Protein AF-A0AAN4ZD24-F1 (afdb_monomer)

Nearest PDB structures (foldseek):
  6w1s-assembly1_H  TM=2.393E-01  e=5.573E+00  Mus musculus

Structure (mmCIF, N/CA/C/O backbone):
data_AF-A0AAN4ZD24-F1
#
_entry.id   AF-A0AAN4ZD24-F1
#
loop_
_atom_site.group_PDB
_atom_site.id
_atom_site.type_symbol
_atom_site.label_atom_id
_atom_site.label_alt_id
_atom_site.label_comp_id
_atom_site.label_asym_id
_atom_site.label_entity_id
_atom_site.label_seq_id
_atom_site.pdbx_PDB_ins_code
_atom_site.Cartn_x
_atom_site.Cartn_y
_atom_site.Cartn_z
_atom_site.occupancy
_atom_site.B_iso_or_equiv
_atom_site.auth_seq_id
_atom_site.auth_comp_id
_atom_site.auth_asym_id
_atom_site.auth_atom_id
_atom_site.pdbx_PDB_model_num
ATOM 1 N N . SER A 1 1 ? 19.370 11.010 10.872 1.00 46.75 1 SER A N 1
ATOM 2 C CA . SER A 1 1 ? 18.017 10.444 10.997 1.00 46.75 1 SER A CA 1
ATOM 3 C C . SER A 1 1 ? 17.601 9.872 9.664 1.00 46.75 1 SER A C 1
ATOM 5 O O . SER A 1 1 ? 17.473 10.634 8.709 1.00 46.75 1 SER A O 1
ATOM 7 N N . GLU A 1 2 ? 17.474 8.552 9.569 1.00 59.28 2 GLU A N 1
ATOM 8 C CA . GLU A 1 2 ? 16.889 7.906 8.393 1.00 59.28 2 GLU A CA 1
ATOM 9 C C . GLU A 1 2 ? 15.412 8.309 8.321 1.00 59.28 2 GLU A C 1
ATOM 11 O O . GLU A 1 2 ? 14.664 8.148 9.284 1.00 59.28 2 GLU A O 1
ATOM 16 N N . ARG A 1 3 ? 15.008 8.942 7.217 1.00 69.81 3 ARG A N 1
ATOM 17 C CA . ARG A 1 3 ? 13.616 9.340 6.996 1.00 69.81 3 ARG A CA 1
ATOM 18 C C . ARG A 1 3 ? 12.841 8.095 6.565 1.00 69.81 3 ARG A C 1
ATOM 20 O O . ARG A 1 3 ? 12.833 7.787 5.379 1.00 69.81 3 ARG A O 1
ATOM 27 N N . HIS A 1 4 ? 12.222 7.382 7.504 1.00 74.06 4 HIS A N 1
ATOM 28 C CA . HIS A 1 4 ? 11.240 6.346 7.179 1.00 74.06 4 HIS A CA 1
ATOM 29 C C . HIS A 1 4 ? 9.826 6.876 7.428 1.00 74.06 4 HIS A C 1
ATOM 31 O O . HIS A 1 4 ? 9.599 7.695 8.320 1.00 74.06 4 HIS A O 1
ATOM 37 N N . MET A 1 5 ? 8.878 6.424 6.611 1.00 82.06 5 MET A N 1
ATOM 38 C CA . MET A 1 5 ? 7.463 6.672 6.858 1.00 82.06 5 MET A CA 1
ATOM 39 C C . MET A 1 5 ? 6.9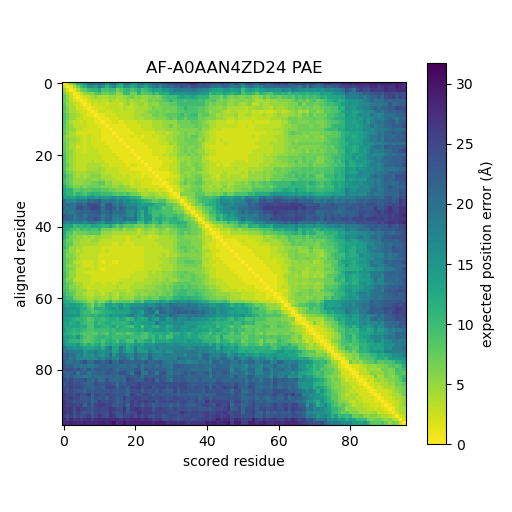64 5.614 7.847 1.00 82.06 5 MET A C 1
ATOM 41 O O . MET A 1 5 ? 7.157 4.427 7.568 1.00 82.06 5 MET A O 1
ATOM 45 N N . PRO A 1 6 ? 6.359 6.007 8.981 1.00 84.69 6 PRO A N 1
ATOM 46 C CA . PRO A 1 6 ? 5.804 5.043 9.911 1.00 84.69 6 PRO A CA 1
ATOM 47 C C . PRO A 1 6 ? 4.606 4.319 9.286 1.00 84.69 6 PRO A C 1
ATOM 49 O O . PRO A 1 6 ? 3.834 4.902 8.520 1.00 84.69 6 PRO A O 1
ATOM 52 N N . SER A 1 7 ? 4.448 3.042 9.612 1.00 84.44 7 SER A N 1
ATOM 53 C CA . SER A 1 7 ? 3.246 2.272 9.301 1.00 84.44 7 SER A CA 1
ATOM 54 C C . SER A 1 7 ? 2.030 2.814 10.068 1.00 84.44 7 SER A C 1
ATOM 56 O O . SER A 1 7 ? 2.166 3.438 11.119 1.00 84.44 7 SER A O 1
ATOM 58 N N . ILE A 1 8 ? 0.824 2.529 9.561 1.00 85.00 8 ILE A N 1
ATOM 59 C CA . ILE A 1 8 ? -0.459 2.847 10.224 1.00 85.00 8 ILE A CA 1
ATOM 60 C C . ILE A 1 8 ? -0.487 2.272 11.647 1.00 85.00 8 ILE A C 1
ATOM 62 O O . ILE A 1 8 ? -1.054 2.865 12.564 1.00 85.00 8 ILE A O 1
ATOM 66 N N . PHE A 1 9 ? 0.161 1.121 11.821 1.00 85.88 9 PHE A N 1
ATOM 67 C CA . PHE A 1 9 ? 0.292 0.438 13.093 1.00 85.88 9 PHE A CA 1
ATOM 68 C C . PHE A 1 9 ? 1.764 0.300 13.478 1.00 85.88 9 PHE A C 1
ATOM 70 O O . PHE A 1 9 ? 2.543 -0.215 12.666 1.00 85.88 9 PHE A O 1
ATOM 77 N N . PRO A 1 10 ? 2.151 0.703 14.702 1.00 87.62 10 PRO A N 1
ATOM 78 C CA . PRO A 1 10 ? 3.537 0.634 15.154 1.00 87.62 10 PRO A CA 1
ATOM 79 C C . PRO A 1 10 ? 4.071 -0.805 15.195 1.00 87.62 10 PRO A C 1
ATOM 81 O O . PRO A 1 10 ? 5.250 -1.022 14.937 1.00 87.62 10 PRO A O 1
ATOM 84 N N . GLU A 1 11 ? 3.217 -1.805 15.436 1.00 87.69 11 GLU A N 1
ATOM 85 C CA . GLU A 1 11 ? 3.603 -3.221 15.405 1.00 87.69 11 GLU A CA 1
ATOM 86 C C . GLU A 1 11 ? 4.049 -3.713 14.017 1.00 87.69 11 GLU A C 1
ATOM 88 O O . GLU A 1 11 ? 4.872 -4.621 13.923 1.00 87.69 11 GLU A O 1
ATOM 93 N N . CYS A 1 12 ? 3.560 -3.092 12.939 1.00 90.94 12 CYS A N 1
ATOM 94 C CA . CYS A 1 12 ? 3.919 -3.458 11.567 1.00 90.94 12 CYS A CA 1
ATOM 95 C C . CYS A 1 12 ? 5.041 -2.576 10.998 1.00 90.94 12 CYS A C 1
ATOM 97 O O . CYS A 1 12 ? 5.422 -2.742 9.840 1.00 90.94 12 CYS A O 1
ATOM 99 N N . ASP A 1 13 ? 5.562 -1.621 11.773 1.00 90.88 13 ASP A N 1
ATOM 100 C CA . ASP A 1 13 ? 6.501 -0.615 11.275 1.00 90.88 13 ASP A CA 1
ATOM 101 C C . ASP A 1 13 ? 7.855 -1.219 10.889 1.00 90.88 13 ASP A C 1
ATOM 103 O O . ASP A 1 13 ? 8.392 -0.954 9.814 1.00 90.88 13 ASP A O 1
ATOM 107 N N . GLN A 1 14 ? 8.363 -2.142 11.706 1.00 90.50 14 GLN A N 1
ATOM 108 C CA . GLN A 1 14 ? 9.598 -2.860 11.397 1.00 90.50 14 GLN A CA 1
ATOM 109 C C . GLN A 1 14 ? 9.455 -3.732 10.137 1.00 90.50 14 GLN A C 1
ATOM 111 O O . GLN A 1 14 ? 10.367 -3.784 9.311 1.00 90.50 14 GLN A O 1
ATOM 116 N N . LEU A 1 15 ? 8.299 -4.382 9.954 1.00 90.75 15 LEU A N 1
ATOM 117 C CA . LEU A 1 15 ? 8.001 -5.177 8.757 1.00 90.75 15 LEU A CA 1
ATOM 118 C C . LEU A 1 15 ? 7.940 -4.290 7.508 1.00 90.75 15 LEU A C 1
ATOM 120 O O . LEU A 1 15 ? 8.521 -4.638 6.478 1.00 90.75 15 LEU A O 1
ATOM 124 N N . LYS A 1 16 ? 7.312 -3.113 7.626 1.00 90.44 16 LYS A N 1
ATOM 125 C CA . LYS A 1 16 ? 7.259 -2.106 6.563 1.00 90.44 16 LYS A CA 1
ATOM 126 C C . LYS A 1 16 ? 8.655 -1.678 6.126 1.00 90.44 16 LYS A C 1
ATOM 128 O O . LYS 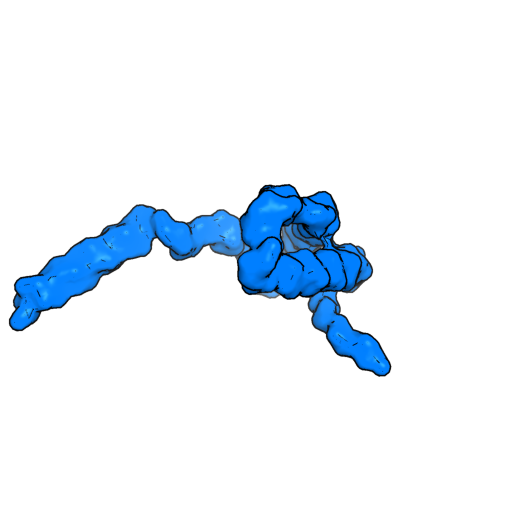A 1 16 ? 8.935 -1.667 4.935 1.00 90.44 16 LYS A O 1
ATOM 133 N N . GLN A 1 17 ? 9.537 -1.354 7.070 1.00 90.31 17 GLN A N 1
ATOM 134 C CA . GLN A 1 17 ? 10.895 -0.898 6.756 1.00 90.31 17 GLN A CA 1
ATOM 135 C C . GLN A 1 17 ? 11.693 -1.952 5.976 1.00 90.31 17 GLN A C 1
ATOM 137 O O . GLN A 1 17 ? 12.380 -1.625 5.006 1.00 90.31 17 GLN A O 1
ATOM 142 N N . ILE A 1 18 ? 11.581 -3.225 6.372 1.00 90.44 18 ILE A N 1
ATOM 143 C CA . ILE A 1 18 ? 12.254 -4.339 5.691 1.00 90.44 18 ILE A CA 1
ATOM 144 C C . ILE A 1 18 ? 11.704 -4.508 4.268 1.00 90.44 18 ILE A C 1
ATOM 146 O O . ILE A 1 18 ? 12.479 -4.647 3.317 1.00 90.44 18 ILE A O 1
ATOM 150 N N . TYR A 1 19 ? 10.378 -4.461 4.116 1.00 91.31 19 TYR A N 1
ATOM 151 C CA . TYR A 1 19 ? 9.724 -4.554 2.816 1.00 91.31 19 TYR A CA 1
ATOM 152 C C . TYR A 1 19 ? 10.081 -3.374 1.897 1.00 91.31 19 TYR 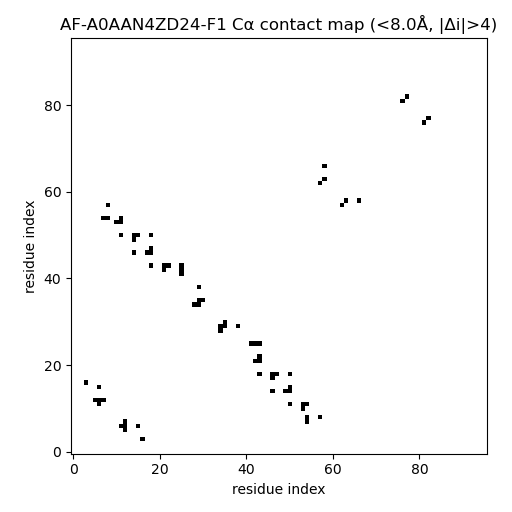A C 1
ATOM 154 O O . TYR A 1 19 ? 10.526 -3.602 0.774 1.00 91.31 19 TYR A O 1
ATOM 162 N N . ASP A 1 20 ? 9.964 -2.131 2.372 1.00 90.06 20 ASP A N 1
ATOM 163 C CA . ASP A 1 20 ? 10.220 -0.913 1.590 1.00 90.06 20 ASP A CA 1
ATOM 164 C C . ASP A 1 20 ? 11.670 -0.863 1.082 1.00 90.06 20 ASP A C 1
ATOM 166 O O . ASP A 1 20 ? 11.925 -0.463 -0.061 1.00 90.06 20 ASP A O 1
ATOM 170 N N . LYS A 1 21 ? 12.631 -1.316 1.901 1.00 90.38 21 LYS A N 1
ATOM 171 C CA . LYS A 1 21 ? 14.036 -1.432 1.495 1.00 90.38 21 LYS A CA 1
ATOM 172 C C . LYS A 1 21 ? 14.205 -2.436 0.354 1.00 90.38 21 LYS A C 1
ATOM 174 O O . LYS A 1 21 ? 14.804 -2.099 -0.666 1.00 90.38 21 LYS A O 1
ATOM 179 N N . CYS A 1 22 ? 13.633 -3.633 0.499 1.00 90.12 22 CYS A N 1
ATOM 180 C CA . CYS A 1 22 ? 13.660 -4.657 -0.547 1.00 90.12 22 CYS A CA 1
ATOM 181 C C . CYS A 1 22 ? 13.002 -4.149 -1.838 1.00 90.12 22 CYS A C 1
ATOM 183 O O . CYS A 1 22 ? 13.575 -4.263 -2.922 1.00 90.12 22 CYS A O 1
ATOM 185 N N . PHE A 1 23 ? 11.824 -3.532 -1.717 1.00 89.44 23 PHE A N 1
ATOM 186 C CA . PHE A 1 23 ? 11.060 -3.019 -2.845 1.00 89.44 23 PHE A CA 1
ATOM 187 C C . PHE A 1 23 ? 11.812 -1.916 -3.587 1.00 89.44 23 PHE A C 1
ATOM 189 O O . PHE A 1 23 ? 11.858 -1.942 -4.810 1.00 89.44 23 PHE A O 1
ATOM 196 N N . THR A 1 24 ? 12.444 -0.976 -2.882 1.00 87.69 24 THR A N 1
ATOM 197 C CA . THR A 1 24 ? 13.188 0.122 -3.518 1.00 87.69 24 THR A CA 1
ATOM 198 C C . THR A 1 24 ? 14.354 -0.408 -4.355 1.00 87.69 24 THR A C 1
ATOM 200 O O . THR A 1 24 ? 14.539 0.012 -5.498 1.00 87.69 24 THR A O 1
ATOM 203 N N . GLU A 1 25 ? 15.114 -1.369 -3.822 1.00 86.69 25 GLU A N 1
ATOM 204 C CA . GLU A 1 25 ? 16.224 -2.002 -4.542 1.00 86.69 25 GLU A CA 1
ATOM 205 C C 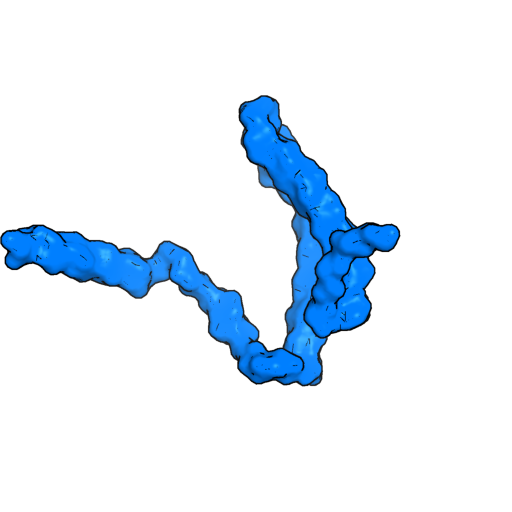. GLU A 1 25 ? 15.743 -2.846 -5.730 1.00 86.69 25 GLU A C 1
ATOM 207 O O . GLU A 1 25 ? 16.341 -2.809 -6.809 1.00 86.69 25 GLU A O 1
ATOM 212 N N . PHE A 1 26 ? 14.659 -3.605 -5.547 1.00 85.56 26 PHE A N 1
ATOM 213 C CA . PHE A 1 26 ? 14.046 -4.399 -6.609 1.00 85.56 26 PHE A CA 1
ATOM 214 C C . PHE A 1 26 ? 13.491 -3.510 -7.722 1.00 85.56 26 PHE A C 1
ATOM 216 O O . PHE A 1 26 ? 13.788 -3.729 -8.896 1.00 85.56 26 PHE A O 1
ATOM 223 N N . PHE A 1 27 ? 12.733 -2.477 -7.360 1.00 84.81 27 PHE A N 1
ATOM 224 C CA . PHE A 1 27 ? 12.077 -1.582 -8.300 1.00 84.81 27 PHE A CA 1
ATOM 225 C C . PHE A 1 27 ? 13.106 -0.873 -9.174 1.00 84.81 27 PHE A C 1
ATOM 227 O O . PHE A 1 27 ? 12.970 -0.908 -10.390 1.00 84.81 27 PHE A O 1
ATOM 234 N N . GLN A 1 28 ? 14.192 -0.341 -8.598 1.00 84.38 28 GLN A N 1
ATOM 235 C CA . GLN A 1 28 ? 15.285 0.274 -9.365 1.00 84.38 28 GLN A CA 1
ATOM 236 C C . GLN A 1 28 ? 15.873 -0.667 -10.428 1.00 84.38 28 GLN A C 1
ATOM 238 O O . GLN A 1 28 ? 16.118 -0.248 -11.560 1.00 84.38 28 GLN A O 1
ATOM 243 N N . LYS A 1 29 ? 16.069 -1.946 -10.086 1.00 80.50 29 LYS A N 1
ATOM 244 C CA . LYS A 1 29 ? 16.567 -2.966 -11.023 1.00 80.50 29 LYS A CA 1
ATOM 245 C C . LYS A 1 29 ? 15.521 -3.339 -12.071 1.00 80.50 29 LYS A C 1
ATOM 247 O O . LYS A 1 29 ? 15.880 -3.584 -13.217 1.00 80.50 29 LYS A O 1
ATOM 252 N N . TYR A 1 30 ? 14.244 -3.344 -11.701 1.00 79.44 30 TYR A N 1
ATOM 253 C CA . TYR A 1 30 ? 13.136 -3.674 -12.593 1.00 79.44 30 TYR A CA 1
ATOM 254 C C . TYR A 1 30 ? 12.931 -2.632 -13.708 1.00 79.44 30 TYR A C 1
ATOM 256 O O . TYR A 1 30 ? 12.703 -3.003 -14.859 1.00 79.44 30 TYR A O 1
ATOM 264 N N . ILE A 1 31 ? 13.054 -1.331 -13.407 1.00 80.38 31 ILE A N 1
ATOM 265 C CA . ILE A 1 31 ? 12.933 -0.259 -14.423 1.00 80.38 31 ILE A CA 1
ATOM 266 C C . ILE A 1 31 ? 14.185 -0.124 -15.298 1.00 80.38 31 ILE A C 1
ATOM 268 O O . ILE A 1 31 ? 14.124 0.504 -16.358 1.00 80.38 31 ILE A O 1
ATOM 272 N N . ALA A 1 32 ? 15.319 -0.692 -14.877 1.00 80.56 32 ALA A N 1
ATOM 273 C CA . ALA A 1 32 ? 16.552 -0.615 -15.640 1.00 80.56 32 ALA A CA 1
ATOM 274 C C . ALA A 1 32 ? 16.405 -1.367 -16.982 1.00 80.56 32 ALA A C 1
ATOM 276 O O . ALA A 1 32 ? 16.009 -2.537 -17.005 1.00 80.56 32 ALA A O 1
ATOM 277 N N . PRO A 1 33 ? 16.766 -0.740 -18.118 1.00 67.94 33 PRO A N 1
ATOM 278 C CA . PRO A 1 33 ? 16.522 -1.288 -19.458 1.00 67.94 33 PRO A CA 1
ATOM 279 C C . PRO A 1 33 ? 17.214 -2.638 -19.714 1.00 67.94 33 PRO A C 1
ATOM 281 O O . PRO A 1 33 ? 16.778 -3.396 -20.576 1.00 67.94 33 PRO A O 1
ATOM 284 N N . ASN A 1 34 ? 18.244 -2.969 -18.932 1.00 65.00 34 ASN A N 1
ATOM 285 C CA . ASN A 1 34 ? 19.097 -4.142 -19.128 1.00 65.00 34 ASN A CA 1
ATOM 286 C C . ASN A 1 34 ? 18.578 -5.414 -18.425 1.00 65.00 34 ASN A C 1
ATOM 288 O O . ASN A 1 34 ? 19.142 -6.485 -18.627 1.00 65.00 34 ASN A O 1
ATOM 292 N N . PHE A 1 35 ? 17.538 -5.320 -17.584 1.00 59.94 35 PHE A N 1
ATOM 293 C CA . PHE A 1 35 ? 17.191 -6.372 -16.609 1.00 59.94 35 PHE A CA 1
ATOM 294 C C . PHE A 1 35 ? 15.764 -6.933 -16.730 1.00 59.94 35 PHE A C 1
ATOM 296 O O . PHE A 1 35 ? 15.341 -7.732 -15.893 1.00 59.94 35 PHE A O 1
ATOM 303 N N . ARG A 1 36 ? 15.042 -6.599 -17.810 1.00 58.19 36 ARG A N 1
ATOM 304 C CA . ARG A 1 36 ? 13.622 -6.957 -18.019 1.00 58.19 36 ARG A CA 1
ATOM 305 C C . ARG A 1 36 ? 13.285 -8.458 -18.003 1.00 58.19 36 ARG A C 1
ATOM 307 O O . ARG A 1 36 ? 12.110 -8.790 -17.896 1.00 58.19 36 ARG A O 1
ATOM 314 N N . HIS A 1 37 ? 14.260 -9.363 -18.109 1.00 56.81 37 HIS A N 1
ATOM 315 C CA . HIS A 1 37 ? 14.001 -10.808 -18.223 1.00 56.81 37 HIS A CA 1
ATOM 316 C C . HIS A 1 37 ? 14.505 -11.660 -17.047 1.00 56.81 37 HIS A C 1
ATOM 318 O O . HIS A 1 37 ? 14.084 -12.806 -16.928 1.00 56.81 37 HIS A O 1
ATOM 324 N N . GLN A 1 38 ? 15.368 -11.137 -16.165 1.00 54.84 38 GLN A N 1
ATOM 325 C CA . GLN A 1 38 ? 15.951 -11.930 -15.064 1.00 54.84 38 GLN A CA 1
ATOM 326 C C . GLN A 1 38 ? 15.151 -11.865 -13.754 1.00 54.84 38 GLN A C 1
ATOM 328 O O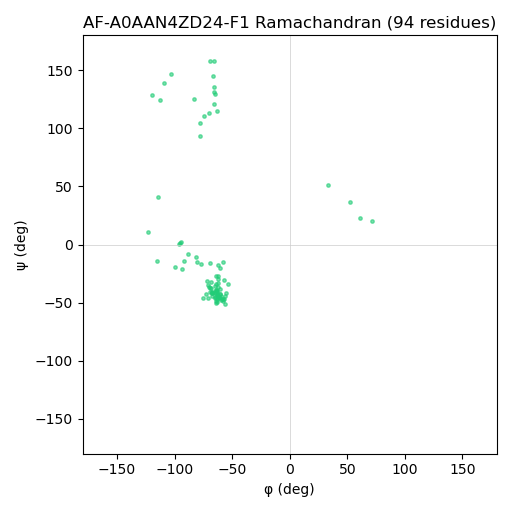 . GLN A 1 38 ? 15.347 -12.700 -12.878 1.00 54.84 38 GLN A O 1
ATOM 333 N N . TYR A 1 39 ? 14.219 -10.919 -13.630 1.00 56.59 39 TYR A N 1
ATOM 334 C CA . TYR A 1 39 ? 13.446 -10.668 -12.409 1.00 56.59 39 TYR A CA 1
ATOM 335 C C . TYR A 1 39 ? 11.948 -10.954 -12.584 1.00 56.59 39 TYR A C 1
ATOM 337 O O . TYR A 1 39 ? 11.104 -10.210 -12.094 1.00 56.59 39 TYR A O 1
ATOM 345 N N . ALA A 1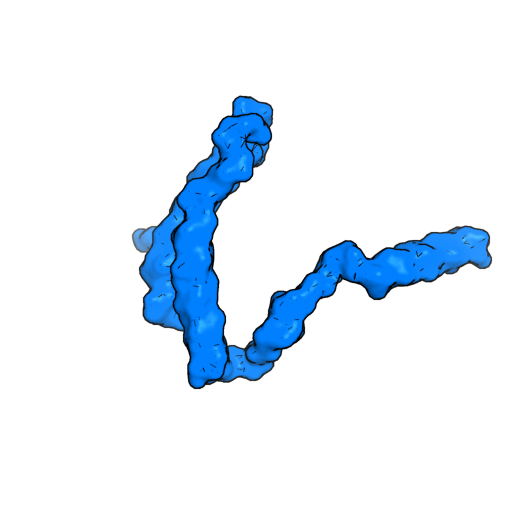 40 ? 11.605 -12.042 -13.282 1.00 59.00 40 ALA A N 1
ATOM 346 C CA . ALA A 1 40 ? 10.214 -12.498 -13.399 1.00 59.00 40 ALA A CA 1
ATOM 347 C C . ALA A 1 40 ? 9.592 -12.891 -12.042 1.00 59.00 40 ALA A C 1
ATOM 349 O O . ALA A 1 40 ? 8.374 -12.966 -11.926 1.00 59.00 40 ALA A O 1
ATOM 350 N N . VAL A 1 41 ? 10.425 -13.127 -11.022 1.00 69.25 41 VAL A N 1
ATOM 351 C CA . VAL A 1 41 ? 10.009 -13.496 -9.666 1.00 69.25 41 VAL A CA 1
ATOM 352 C C . VAL A 1 41 ? 10.354 -12.355 -8.715 1.00 69.25 41 VAL A C 1
ATOM 354 O O . VAL A 1 41 ? 11.510 -11.931 -8.646 1.00 69.25 41 VAL A O 1
ATOM 357 N N . ASN A 1 42 ? 9.352 -11.853 -7.994 1.00 76.12 42 ASN A N 1
ATOM 358 C CA . ASN A 1 42 ? 9.520 -10.791 -7.010 1.00 76.12 42 ASN A CA 1
ATOM 359 C C . ASN A 1 42 ? 10.192 -11.360 -5.741 1.00 76.12 42 ASN A C 1
ATOM 361 O O . ASN A 1 42 ? 9.556 -12.104 -4.997 1.00 76.12 42 ASN A O 1
ATOM 365 N N . PRO A 1 43 ? 11.451 -11.002 -5.429 1.00 82.81 43 PRO A N 1
ATOM 366 C CA . PRO A 1 43 ? 12.137 -11.512 -4.241 1.00 82.81 43 PRO A CA 1
ATOM 367 C C . PRO A 1 43 ? 11.545 -10.965 -2.932 1.00 82.81 43 PRO A C 1
ATOM 369 O O . PRO A 1 43 ? 11.799 -11.514 -1.862 1.00 82.81 43 PRO A O 1
ATOM 372 N N . CYS A 1 44 ? 10.757 -9.890 -3.007 1.00 88.88 44 CYS A N 1
ATOM 373 C CA . CYS A 1 44 ? 10.125 -9.239 -1.866 1.00 88.88 44 CYS A CA 1
ATOM 374 C C . CYS A 1 44 ? 8.694 -9.737 -1.618 1.00 88.88 44 CYS A C 1
ATOM 376 O O . CYS A 1 44 ? 8.044 -9.239 -0.703 1.00 88.88 44 CYS A O 1
ATOM 378 N N . GLU A 1 45 ? 8.191 -10.700 -2.399 1.00 88.00 45 GLU A N 1
ATOM 379 C CA . GLU A 1 45 ? 6.810 -11.198 -2.308 1.00 88.00 45 GLU A CA 1
ATOM 380 C C . GLU A 1 45 ? 6.474 -11.715 -0.905 1.00 88.00 45 GLU A C 1
ATOM 382 O O . GLU A 1 45 ? 5.502 -11.281 -0.294 1.00 88.00 45 GLU A O 1
ATOM 387 N N . ARG A 1 46 ? 7.355 -12.534 -0.325 1.00 89.62 46 ARG A N 1
ATOM 388 C CA . ARG A 1 46 ? 7.163 -13.052 1.035 1.00 89.62 46 ARG A CA 1
ATOM 389 C C . ARG A 1 46 ? 7.191 -11.955 2.106 1.00 89.62 46 ARG A C 1
ATOM 391 O O . ARG A 1 46 ? 6.477 -12.037 3.098 1.00 89.62 46 ARG A O 1
ATOM 398 N N . LEU A 1 47 ? 8.030 -10.931 1.924 1.00 90.31 47 LEU A N 1
ATOM 399 C CA . LEU A 1 47 ? 8.092 -9.787 2.844 1.00 90.31 47 LEU A CA 1
ATOM 400 C C . LEU A 1 47 ? 6.817 -8.944 2.755 1.00 90.31 47 LEU A C 1
ATOM 402 O O . LEU A 1 47 ? 6.322 -8.464 3.772 1.00 90.31 47 LEU A O 1
ATOM 406 N N . HIS A 1 48 ? 6.287 -8.799 1.540 1.00 89.62 48 HIS A N 1
ATOM 407 C CA . HIS A 1 48 ? 5.027 -8.122 1.287 1.00 89.62 48 HIS A CA 1
ATOM 408 C C . HIS A 1 48 ? 3.858 -8.845 1.956 1.00 89.62 48 HIS A C 1
ATOM 410 O O . HIS A 1 48 ? 3.070 -8.188 2.625 1.00 89.62 48 HIS A O 1
ATOM 416 N N . GLU A 1 49 ? 3.763 -10.171 1.818 1.00 90.94 49 GLU A N 1
ATOM 417 C CA . GLU A 1 49 ? 2.712 -10.971 2.464 1.00 90.94 49 GLU A CA 1
ATOM 418 C C . GLU A 1 49 ? 2.699 -10.776 3.978 1.00 90.94 49 GLU A C 1
ATOM 420 O O . GLU A 1 49 ? 1.672 -10.398 4.531 1.00 90.94 49 GLU A O 1
ATOM 425 N N . VAL A 1 50 ? 3.849 -10.921 4.641 1.00 92.50 50 VAL A N 1
ATOM 426 C CA . VAL A 1 50 ? 3.928 -10.794 6.107 1.00 92.50 50 VAL A CA 1
ATOM 427 C C . VAL A 1 50 ? 3.557 -9.379 6.571 1.00 92.50 50 VAL A C 1
ATOM 429 O O . VAL A 1 50 ? 2.851 -9.206 7.566 1.00 92.50 50 VAL A O 1
ATOM 432 N N . TYR A 1 51 ? 4.010 -8.345 5.854 1.00 91.06 51 TYR A N 1
ATOM 433 C CA . TYR A 1 51 ? 3.622 -6.966 6.156 1.00 91.06 51 TYR A CA 1
ATOM 434 C C . TYR A 1 51 ? 2.118 -6.738 5.938 1.00 91.06 51 TYR A C 1
ATOM 436 O O . TYR A 1 51 ? 1.452 -6.156 6.797 1.00 91.06 51 TYR A O 1
ATOM 444 N N . LYS A 1 52 ? 1.581 -7.221 4.814 1.00 89.62 52 LYS A N 1
ATOM 445 C CA . LYS A 1 52 ? 0.167 -7.108 4.451 1.00 89.62 52 LYS A CA 1
ATOM 446 C C . LYS A 1 52 ? -0.725 -7.782 5.488 1.00 89.62 52 LYS A C 1
ATOM 448 O O . LYS A 1 52 ? -1.675 -7.155 5.944 1.00 89.62 52 LYS A O 1
ATOM 453 N N . GLU A 1 53 ? -0.401 -9.004 5.901 1.00 91.31 53 GLU A N 1
ATOM 454 C CA . GLU A 1 53 ? -1.139 -9.734 6.937 1.00 91.31 53 GLU A CA 1
ATOM 455 C C . GLU A 1 53 ? -1.173 -8.955 8.255 1.00 91.31 53 GLU A C 1
ATOM 457 O O . GLU A 1 53 ? -2.247 -8.742 8.816 1.00 91.31 53 GLU A O 1
ATOM 462 N N . CYS A 1 54 ? -0.026 -8.429 8.703 1.00 90.56 54 CYS A N 1
ATOM 463 C CA . CYS A 1 54 ? 0.047 -7.610 9.914 1.00 90.56 54 CYS A CA 1
ATOM 464 C C . CYS A 1 54 ? -0.894 -6.395 9.848 1.00 90.56 54 CYS A C 1
ATOM 466 O O . CYS A 1 54 ? -1.608 -6.091 10.810 1.00 90.56 54 CYS A O 1
ATOM 468 N N . VAL A 1 55 ? -0.917 -5.699 8.707 1.00 88.44 55 VAL A N 1
ATOM 469 C CA . VAL A 1 55 ? -1.765 -4.518 8.511 1.00 88.44 55 VAL A CA 1
ATOM 470 C C . VAL A 1 55 ? -3.238 -4.906 8.415 1.00 88.44 55 VAL A C 1
ATOM 472 O O . VAL A 1 55 ? -4.057 -4.279 9.081 1.00 88.44 55 VAL A O 1
ATOM 475 N N . GLU A 1 56 ? -3.593 -5.934 7.642 1.00 86.88 56 GLU A N 1
ATOM 476 C CA . GLU A 1 56 ? -4.982 -6.379 7.488 1.00 86.88 56 GLU A CA 1
ATOM 477 C C . GLU A 1 56 ? -5.583 -6.861 8.811 1.00 86.88 56 GLU A C 1
ATOM 479 O O . GLU A 1 56 ? -6.696 -6.462 9.161 1.00 86.88 56 GLU A O 1
ATOM 484 N N . GLU A 1 57 ? -4.843 -7.653 9.588 1.00 87.88 57 GLU A N 1
ATOM 485 C CA . GLU A 1 57 ? -5.286 -8.070 10.918 1.00 87.88 57 GLU A CA 1
ATOM 486 C C . GLU A 1 57 ? -5.505 -6.872 11.844 1.00 87.88 57 GLU A C 1
ATOM 488 O O . GLU A 1 57 ? -6.488 -6.814 12.589 1.00 87.88 57 GLU A O 1
ATOM 493 N N . SER A 1 58 ? -4.590 -5.906 11.809 1.00 86.69 58 SER A N 1
ATOM 494 C CA . SER A 1 58 ? -4.657 -4.723 12.663 1.00 86.69 58 SER A CA 1
ATOM 495 C C . SER A 1 58 ? -5.803 -3.795 12.254 1.00 86.69 58 SER A C 1
ATOM 497 O O . SER A 1 58 ? -6.493 -3.263 13.126 1.00 86.69 58 SER A O 1
ATOM 499 N N . LEU A 1 59 ? -6.080 -3.663 10.950 1.00 83.06 59 LEU A N 1
ATOM 500 C CA . LEU A 1 59 ? -7.245 -2.946 10.422 1.00 83.06 59 LEU A CA 1
ATOM 501 C C . LEU A 1 59 ? -8.552 -3.595 10.885 1.00 83.06 59 LEU A C 1
ATOM 503 O O . LEU A 1 59 ? -9.436 -2.888 11.365 1.00 83.06 59 LEU A O 1
ATOM 507 N N . GLN A 1 60 ? -8.662 -4.926 10.826 1.00 80.81 60 GLN A N 1
ATOM 508 C CA . GLN A 1 60 ? -9.854 -5.643 11.297 1.00 80.81 60 GLN A CA 1
ATOM 509 C C . GLN A 1 60 ? -10.073 -5.485 12.809 1.00 80.81 60 GLN A C 1
ATOM 511 O O . GLN A 1 60 ? -11.207 -5.287 13.251 1.00 80.81 60 GLN A O 1
ATOM 516 N N . LYS A 1 61 ? -8.993 -5.561 13.600 1.00 80.75 61 LYS A N 1
ATOM 517 C CA . LYS A 1 61 ? -9.041 -5.518 15.072 1.00 80.75 61 LYS A CA 1
ATOM 518 C C . LYS A 1 61 ? -9.301 -4.114 15.615 1.00 80.75 61 LYS A C 1
ATOM 520 O O . LYS A 1 61 ? -10.098 -3.957 16.535 1.00 80.75 61 LYS A O 1
ATOM 525 N N . LYS A 1 62 ? -8.604 -3.102 15.091 1.00 75.88 62 LYS A N 1
ATOM 526 C CA . LYS A 1 62 ? -8.602 -1.741 15.653 1.00 75.88 62 LYS A CA 1
ATOM 527 C C . LYS A 1 62 ? -9.542 -0.780 14.923 1.00 75.88 62 LYS A C 1
ATOM 529 O O . LYS A 1 62 ? -9.861 0.252 15.503 1.00 75.88 62 LYS A O 1
ATOM 534 N N . ARG A 1 63 ? -9.941 -1.089 13.677 1.00 68.75 63 ARG A N 1
ATOM 535 C CA . ARG A 1 63 ? -10.715 -0.219 12.762 1.00 68.75 63 ARG A CA 1
ATOM 536 C C . ARG A 1 63 ? -10.408 1.277 12.920 1.00 68.75 63 ARG A C 1
ATOM 538 O O . ARG A 1 63 ? -11.323 2.077 13.122 1.00 68.75 63 ARG A O 1
ATOM 545 N N . PRO A 1 64 ? -9.131 1.686 12.886 1.00 64.31 64 PRO A N 1
ATOM 546 C CA . PRO A 1 64 ? -8.838 3.103 12.939 1.00 64.31 64 PRO A CA 1
ATOM 547 C C . PRO A 1 64 ? -9.394 3.749 11.658 1.00 64.31 64 PRO A C 1
ATOM 549 O O . PRO A 1 64 ? -9.220 3.210 10.568 1.00 64.31 64 PRO A O 1
ATOM 552 N N . PHE A 1 65 ? -10.057 4.898 11.802 1.00 64.69 65 PHE A N 1
ATOM 553 C CA . PHE A 1 65 ? -10.530 5.750 10.698 1.00 64.69 65 PHE A CA 1
ATOM 554 C C . PHE A 1 65 ? -11.717 5.242 9.850 1.00 64.69 65 PHE A C 1
ATOM 556 O O . PHE A 1 65 ? -11.883 5.743 8.743 1.00 64.69 65 PHE A O 1
ATOM 563 N N . ASP A 1 66 ? -12.542 4.300 10.334 1.00 67.12 66 ASP A N 1
ATOM 564 C CA . ASP A 1 66 ? -13.699 3.762 9.574 1.00 67.12 66 ASP A CA 1
ATOM 565 C C . ASP A 1 66 ? -13.320 3.274 8.159 1.00 67.12 66 ASP A C 1
ATOM 567 O O . ASP A 1 66 ? -14.055 3.428 7.185 1.00 67.12 66 ASP A O 1
ATOM 571 N N . ILE A 1 67 ? -12.130 2.680 8.030 1.00 69.50 67 ILE A N 1
ATOM 572 C CA . ILE A 1 67 ? -11.656 2.142 6.754 1.00 69.50 67 ILE A CA 1
ATOM 573 C C . ILE A 1 67 ? -12.486 0.904 6.403 1.00 69.50 67 ILE A C 1
ATOM 575 O O . ILE A 1 67 ? -12.378 -0.133 7.065 1.00 69.50 67 ILE A O 1
ATOM 579 N N . ASP A 1 68 ? -13.280 1.004 5.337 1.00 70.31 68 ASP A N 1
ATOM 580 C CA . ASP A 1 68 ? -13.992 -0.133 4.765 1.00 70.31 68 ASP A CA 1
ATOM 581 C C . ASP A 1 68 ? -13.035 -0.987 3.919 1.00 70.31 68 ASP A C 1
ATOM 583 O O . ASP A 1 68 ? -12.644 -0.637 2.803 1.00 70.31 68 ASP A O 1
ATOM 587 N N . LEU A 1 69 ? -12.643 -2.138 4.466 1.00 71.38 69 LEU A N 1
ATOM 588 C CA . LEU A 1 69 ? -11.787 -3.103 3.777 1.00 71.38 69 LEU A CA 1
ATOM 589 C C . LEU A 1 69 ? -12.437 -3.658 2.503 1.00 71.38 69 LEU A C 1
ATOM 591 O O . LEU A 1 69 ? -11.712 -4.051 1.589 1.00 71.38 69 LEU A O 1
ATOM 595 N N . GLU A 1 70 ? -13.770 -3.698 2.426 1.00 73.38 70 GLU A N 1
ATOM 596 C CA . GLU A 1 70 ? -14.472 -4.132 1.217 1.00 73.38 70 GLU A CA 1
ATOM 597 C C . GLU A 1 70 ? -14.294 -3.118 0.090 1.00 73.38 70 GLU A C 1
ATOM 599 O O . GLU A 1 70 ? -14.121 -3.508 -1.061 1.00 73.38 70 GLU A O 1
ATOM 604 N N . GLU A 1 71 ? -14.283 -1.821 0.402 1.00 71.50 71 GLU A N 1
ATOM 605 C CA . GLU A 1 71 ? -13.987 -0.778 -0.579 1.00 71.50 71 GLU A CA 1
ATOM 606 C C . GLU A 1 71 ? -12.531 -0.845 -1.047 1.00 71.50 71 GLU A C 1
ATOM 608 O O . GLU A 1 71 ? -12.275 -0.812 -2.249 1.00 71.50 71 GLU A O 1
ATOM 613 N N . VAL A 1 72 ? -11.584 -1.030 -0.124 1.00 73.62 72 VAL A N 1
ATOM 614 C CA . VAL A 1 72 ? -10.149 -1.136 -0.446 1.00 73.62 72 VAL A CA 1
ATOM 615 C C . VAL A 1 72 ? -9.843 -2.346 -1.336 1.00 73.62 72 VAL A C 1
ATOM 617 O O . VAL A 1 72 ? -8.935 -2.294 -2.164 1.00 73.62 72 VAL A O 1
ATOM 620 N N . ARG A 1 73 ? -10.591 -3.443 -1.178 1.00 72.88 73 ARG A N 1
ATOM 621 C CA . ARG A 1 73 ? -10.420 -4.673 -1.966 1.00 72.88 73 ARG A CA 1
ATOM 622 C C . ARG A 1 73 ? -11.085 -4.628 -3.340 1.00 72.88 73 ARG A C 1
ATOM 624 O O . ARG A 1 73 ? -10.849 -5.539 -4.131 1.00 72.88 73 ARG A O 1
ATOM 631 N N . LYS A 1 74 ? -11.917 -3.624 -3.640 1.00 74.00 74 LYS A N 1
ATOM 632 C CA . LYS A 1 74 ? -12.538 -3.514 -4.965 1.00 74.00 74 LYS A CA 1
ATOM 633 C C . LYS A 1 74 ? -11.467 -3.250 -6.014 1.00 74.00 74 LYS A C 1
ATOM 635 O O . LYS A 1 74 ? -10.675 -2.320 -5.891 1.00 74.00 74 LYS A O 1
ATOM 640 N N . ASP A 1 75 ? -11.503 -4.024 -7.092 1.00 65.38 75 ASP A N 1
ATOM 641 C CA . ASP A 1 75 ? -10.761 -3.683 -8.298 1.00 65.38 75 ASP A CA 1
ATOM 642 C C . ASP A 1 75 ? -11.304 -2.360 -8.847 1.00 65.38 75 ASP A C 1
ATOM 644 O O . ASP A 1 75 ? -12.464 -2.262 -9.242 1.00 65.38 75 ASP A O 1
ATOM 648 N N . VAL A 1 76 ? -10.478 -1.314 -8.840 1.00 67.38 76 VAL A N 1
ATOM 649 C CA . VAL A 1 76 ? -10.868 0.020 -9.332 1.00 67.38 76 VAL A CA 1
ATOM 650 C C . VAL A 1 76 ? -10.480 0.209 -10.805 1.00 67.38 76 VAL A C 1
ATOM 652 O O . VAL A 1 76 ? -11.066 1.031 -11.505 1.00 67.38 76 VAL A O 1
ATOM 655 N N . LEU A 1 77 ? -9.525 -0.574 -11.314 1.00 61.19 77 LEU A N 1
ATOM 656 C CA . LEU A 1 77 ? -8.968 -0.433 -12.663 1.00 61.19 77 LEU A CA 1
ATOM 657 C C . LEU A 1 77 ? -9.416 -1.584 -13.576 1.00 61.19 77 LEU A C 1
ATOM 659 O O . LEU A 1 77 ? -9.419 -2.738 -13.165 1.00 61.19 77 LEU A O 1
ATOM 663 N N . ASN A 1 78 ? -9.746 -1.272 -14.838 1.00 60.69 78 ASN A N 1
ATOM 664 C CA . ASN A 1 78 ? -10.217 -2.226 -15.862 1.00 60.69 78 ASN A CA 1
ATOM 665 C C . ASN A 1 78 ? -11.522 -2.973 -15.534 1.00 60.69 78 ASN A C 1
ATOM 667 O O . ASN A 1 78 ? -11.783 -4.034 -16.104 1.00 60.69 78 ASN A O 1
ATOM 671 N N . THR A 1 79 ? -12.368 -2.430 -14.660 1.00 71.69 79 THR A N 1
ATOM 672 C CA . THR A 1 79 ? -13.696 -3.004 -14.424 1.00 71.69 79 THR A CA 1
ATOM 673 C C . THR A 1 79 ? -14.607 -2.824 -15.637 1.00 71.69 79 THR A C 1
ATOM 675 O O . THR A 1 79 ? -14.434 -1.916 -16.453 1.00 71.69 79 THR A O 1
ATOM 678 N N . GLU A 1 80 ? -15.637 -3.663 -15.742 1.00 66.31 80 GLU A N 1
ATOM 679 C CA . GLU A 1 80 ? -16.676 -3.518 -16.769 1.00 66.31 80 GLU A CA 1
ATOM 680 C C . GLU A 1 80 ? -17.352 -2.137 -16.695 1.00 66.31 80 GLU A C 1
ATOM 682 O O . GLU A 1 80 ? -17.704 -1.564 -17.721 1.00 66.31 80 GLU A O 1
ATOM 687 N N . ALA A 1 81 ? -17.435 -1.538 -15.501 1.00 67.38 81 ALA A N 1
ATOM 688 C CA . ALA A 1 81 ? -17.897 -0.164 -15.320 1.00 67.38 81 ALA A CA 1
ATOM 689 C C . ALA A 1 81 ? -16.975 0.876 -15.989 1.00 67.38 81 ALA A C 1
ATOM 691 O O . ALA A 1 81 ? -17.475 1.827 -16.589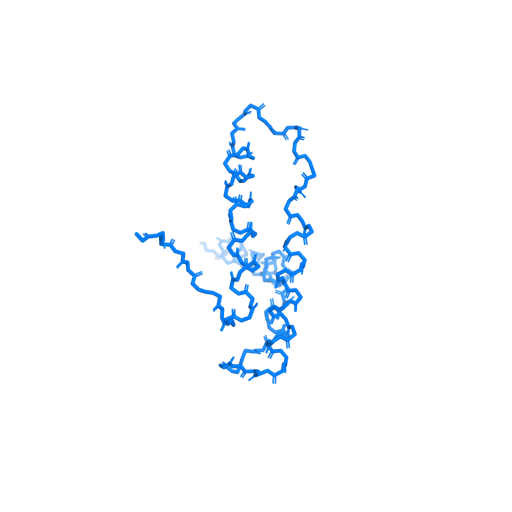 1.00 67.38 81 ALA A O 1
ATOM 692 N N . ASP A 1 82 ? -15.650 0.693 -15.940 1.00 63.31 82 ASP A N 1
ATOM 693 C CA . ASP A 1 82 ? -14.683 1.555 -16.639 1.00 63.31 82 ASP A CA 1
ATOM 694 C C . ASP A 1 82 ? -14.794 1.398 -18.165 1.00 63.31 82 ASP A C 1
ATOM 696 O O . ASP A 1 82 ? -14.810 2.381 -18.909 1.00 63.31 82 ASP A O 1
ATOM 700 N N . ARG A 1 83 ? -14.981 0.159 -18.640 1.00 67.62 83 ARG A N 1
ATOM 701 C CA . ARG A 1 83 ? -15.209 -0.129 -20.066 1.00 67.62 83 ARG A CA 1
ATOM 702 C C . ARG A 1 83 ? -16.498 0.503 -20.579 1.00 67.62 83 ARG A C 1
ATOM 704 O O . ARG A 1 83 ? -16.491 1.124 -21.639 1.00 67.62 83 ARG A O 1
ATOM 711 N N . LEU A 1 84 ? -17.586 0.386 -19.821 1.00 70.06 84 LEU A N 1
ATOM 712 C CA . LEU A 1 84 ? -18.877 0.979 -20.167 1.00 70.06 84 LEU A CA 1
ATOM 713 C C . LEU A 1 84 ? -18.796 2.509 -20.215 1.00 70.06 84 LEU A C 1
ATOM 715 O O . LEU A 1 84 ? -19.331 3.106 -21.147 1.00 70.06 84 LEU A O 1
ATOM 719 N N . ARG A 1 85 ? -18.065 3.138 -19.283 1.00 74.06 85 ARG A N 1
ATOM 720 C CA . ARG A 1 85 ? -17.799 4.586 -19.312 1.00 74.06 85 ARG A CA 1
ATOM 721 C C . ARG A 1 85 ? -17.026 5.008 -20.558 1.00 74.06 85 ARG A C 1
ATOM 723 O O . ARG A 1 85 ? -17.452 5.948 -21.218 1.00 74.06 85 ARG A O 1
ATOM 730 N N . LYS A 1 86 ? -15.968 4.287 -20.946 1.00 72.81 86 LYS A N 1
ATOM 731 C CA . LYS A 1 86 ? -15.232 4.576 -22.193 1.00 72.81 86 LYS A CA 1
ATOM 732 C C . LYS A 1 86 ? -16.117 4.469 -23.434 1.00 72.81 86 LYS A C 1
ATOM 734 O O . LYS A 1 86 ? -16.097 5.365 -24.269 1.00 72.81 86 LYS A O 1
ATOM 739 N N . VAL A 1 87 ? -16.938 3.422 -23.527 1.00 77.06 87 VAL A N 1
ATOM 740 C CA . VAL A 1 87 ? -17.882 3.240 -24.647 1.00 77.06 87 VAL A CA 1
ATOM 741 C C . VAL A 1 87 ? -18.913 4.372 -24.698 1.00 77.06 87 VAL A C 1
ATOM 743 O O . VAL A 1 87 ? -19.320 4.809 -25.776 1.00 77.06 87 VAL A O 1
ATOM 746 N N . GLN A 1 88 ? -19.349 4.859 -23.538 1.00 76.19 88 GLN A N 1
ATOM 747 C CA . GLN A 1 88 ? -20.316 5.946 -23.437 1.00 76.19 88 GLN A CA 1
ATOM 748 C C . GLN A 1 88 ? -19.692 7.298 -23.820 1.00 76.19 88 GLN A C 1
ATOM 750 O O . GLN A 1 88 ? -20.271 8.027 -24.623 1.00 76.19 88 GLN A O 1
ATOM 755 N N . GLU A 1 89 ? -18.468 7.573 -23.366 1.00 78.69 89 GLU A N 1
ATOM 756 C CA . GLU A 1 89 ? -17.690 8.750 -23.771 1.00 78.69 89 GLU A CA 1
ATOM 757 C C . GLU A 1 89 ? -17.336 8.749 -25.27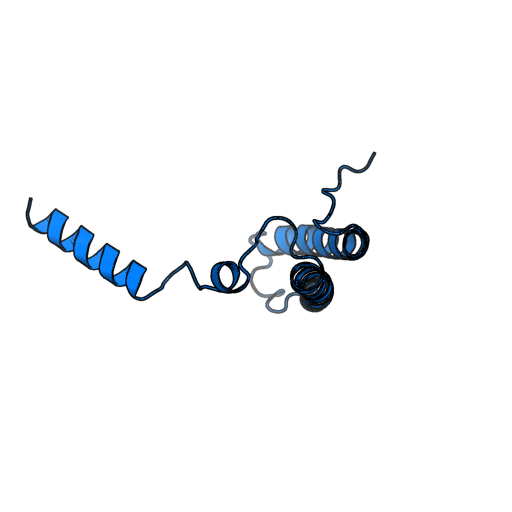0 1.00 78.69 89 GLU A C 1
ATOM 759 O O . GLU A 1 89 ? -17.283 9.808 -25.897 1.00 78.69 89 GLU A O 1
ATOM 764 N N . GLU A 1 90 ? -17.090 7.583 -25.872 1.00 76.25 90 GLU A N 1
ATOM 765 C CA . GLU A 1 90 ? -16.851 7.454 -27.316 1.00 76.25 90 GLU A CA 1
ATOM 766 C C . GLU A 1 90 ? -18.117 7.733 -28.135 1.00 76.25 90 GLU A C 1
ATOM 768 O O . GLU A 1 90 ? -18.050 8.436 -29.147 1.00 76.25 90 GLU A O 1
ATOM 773 N N . LYS A 1 91 ? -19.282 7.254 -27.681 1.00 75.50 91 LYS A N 1
ATOM 774 C CA . LYS A 1 91 ? -20.575 7.556 -28.319 1.00 75.50 91 LYS A CA 1
ATOM 775 C C . LYS A 1 91 ? -20.921 9.042 -28.254 1.00 75.50 91 LYS A C 1
ATOM 777 O O . LYS A 1 91 ? -21.399 9.597 -29.239 1.00 75.50 91 LYS A O 1
ATOM 782 N N . GLU A 1 92 ? -20.646 9.700 -27.132 1.00 75.38 92 GLU A N 1
ATOM 783 C CA . GLU A 1 92 ? -20.883 11.140 -26.979 1.00 75.38 92 GLU A CA 1
ATOM 784 C C . GLU A 1 92 ? -19.945 11.991 -27.849 1.00 75.38 92 GLU A C 1
ATOM 786 O O . GLU A 1 92 ? -20.361 13.035 -28.351 1.00 75.38 92 GLU A O 1
ATOM 791 N N . ARG A 1 93 ? -18.704 11.540 -28.093 1.00 73.31 93 ARG A N 1
ATOM 792 C CA . ARG A 1 93 ? -17.772 12.203 -29.028 1.00 73.31 93 ARG A CA 1
ATOM 793 C C . ARG A 1 93 ? -18.150 12.025 -30.495 1.00 73.31 93 ARG A C 1
ATOM 795 O O . ARG A 1 93 ? -17.859 12.915 -31.278 1.00 73.31 93 ARG A O 1
ATOM 802 N N . GLN A 1 94 ? -18.774 10.908 -30.866 1.00 67.38 94 GLN A N 1
ATOM 803 C CA . GLN A 1 94 ? -19.251 10.666 -32.238 1.00 67.38 94 GLN A CA 1
ATOM 804 C C . GLN A 1 94 ? -20.595 11.350 -32.537 1.00 67.38 94 GLN A C 1
ATOM 806 O O . GLN A 1 94 ? -20.985 11.452 -33.696 1.00 67.38 94 GLN A O 1
ATOM 811 N N . SER A 1 95 ? -21.308 11.802 -31.500 1.00 62.59 95 SER A N 1
ATOM 812 C CA . SER A 1 95 ? -22.592 12.502 -31.615 1.00 62.59 95 SER A CA 1
ATOM 813 C C . SER A 1 95 ? -22.467 14.037 -31.603 1.00 62.59 95 SER A C 1
ATOM 815 O O . SER A 1 95 ? -23.496 14.716 -31.642 1.00 62.59 95 SER A O 1
ATOM 817 N N . LYS A 1 96 ? -21.247 14.583 -31.527 1.00 54.09 96 LYS A N 1
ATOM 818 C CA . LYS A 1 96 ? -20.929 16.012 -31.688 1.00 54.09 96 LYS A CA 1
ATOM 819 C C . LYS A 1 96 ? -20.229 16.245 -33.018 1.00 54.09 96 LYS A C 1
ATOM 821 O O . LYS A 1 96 ? -20.488 17.316 -33.604 1.00 54.09 96 LYS A O 1
#

Solvent-accessible surface area (backbone atoms only — not comparable to full-atom values): 5949 Å² total; per-residue (Å²): 132,86,89,73,82,81,45,100,44,78,88,36,26,68,43,44,54,56,33,53,54,47,45,53,60,48,49,59,48,57,73,35,88,89,38,77,78,83,63,85,65,69,90,46,50,69,45,45,50,58,32,48,50,49,49,52,54,47,46,71,75,65,47,70,87,77,66,54,64,71,65,72,67,51,77,83,71,88,35,70,69,56,52,53,49,53,55,50,54,50,51,56,62,73,73,109

Secondary structure (DSSP, 8-state):
---PPPPSSGGGHHHHHHHHHHHHHHHHHHHSTT-TTT--S-TTHHHHHHHHHHHHHHHH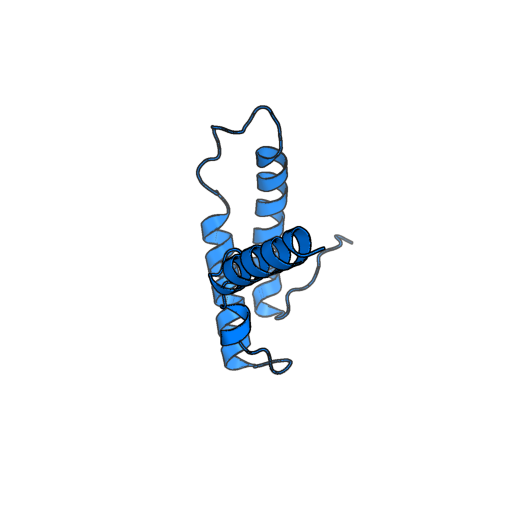HH-GGG--HHHHTS--SS-HHHHHHHHHHHHHHHT-

Foldseek 3Di:
DPDDDADPDNVLRVLVVVLVVLCVVLVVQCPPPVRVPPPPDRPSVVSCVVSVVVNVVCCVVVVPPVDDVVVVPDDPPPDPVVVVVVVVVVVVVVVD

Radius of gyration: 19.43 Å; Cα contacts (8 Å, |Δi|>4): 38; chains: 1; bounding box: 42×30×48 Å

Organism: NCBI:txid1317129

InterPro domains:
  IPR007918 Mitochondrial distribution/morphology family 35/apoptosis [PF05254] (7-75)

Sequence (96 aa):
SERHMPSIFPECDQLKQIYDKCFTEFFQKYIAPNFRHQYAVNPCERLHEVYKECVEESLQKKRPFDIDLEEVRKDVLNTEADRLRKVQEEKERQSK

Mean predicted aligned error: 11.68 Å

pLDDT: mean 77.27, std 11.33, range [46.75, 92.5]